Protein AF-A0A8S1YPB9-F1 (afdb_monomer)

Secondary structure (DSSP, 8-state):
-B-SSSTTSBP-EEE--SS--SS-SEE-HHHHHHTT--GGGEEEHHHHHHHHHHHHHHTTTT-THHHHHHHHHHHHHHHHHHHHHHHHHHHHHHHHHHHHHHHHHHHHHHHHHHH----GGGS-HHHHHHHHHHHTSHHHHHHHHHHHHHHHHHHHHHHHHHHHHHHHHHHHHT-

Organism: Paramecium octaurelia (NCBI:txid43137)

Structure (mmCIF, N/CA/C/O backbone):
data_AF-A0A8S1YPB9-F1
#
_entry.id   AF-A0A8S1YPB9-F1
#
loop_
_atom_site.group_PDB
_atom_site.id
_atom_site.type_symbol
_atom_site.label_atom_id
_atom_site.label_alt_id
_atom_site.label_comp_id
_atom_site.label_asym_id
_atom_site.label_entity_id
_atom_site.label_seq_id
_atom_site.pdbx_PDB_ins_code
_atom_site.Cartn_x
_atom_site.Cartn_y
_atom_site.Cartn_z
_atom_site.occupancy
_atom_site.B_iso_or_equiv
_atom_site.auth_seq_id
_atom_site.auth_comp_id
_atom_site.auth_asym_id
_atom_site.auth_atom_id
_atom_site.pdbx_PDB_model_num
ATOM 1 N N . MET A 1 1 ? -28.683 7.691 51.146 1.00 84.50 1 MET A N 1
ATOM 2 C CA . MET A 1 1 ? -29.308 8.763 50.337 1.00 84.50 1 MET A CA 1
ATOM 3 C C . MET A 1 1 ? -30.807 8.573 50.413 1.00 84.50 1 MET A C 1
ATOM 5 O O . MET A 1 1 ? -31.247 7.434 50.279 1.00 84.50 1 MET A O 1
ATOM 9 N N . ASN A 1 2 ? -31.555 9.652 50.619 1.00 91.25 2 ASN A N 1
ATOM 10 C CA . ASN A 1 2 ? -33.015 9.596 50.677 1.00 91.25 2 ASN A CA 1
ATOM 11 C C . ASN A 1 2 ? -33.617 9.732 49.277 1.00 91.25 2 ASN A C 1
ATOM 13 O O . ASN A 1 2 ? -32.956 10.221 48.356 1.00 91.25 2 ASN A O 1
ATOM 17 N N . CYS A 1 3 ? -34.849 9.258 49.114 1.00 90.62 3 CYS A N 1
ATOM 18 C CA . CYS A 1 3 ? -35.597 9.398 47.876 1.00 90.62 3 CYS A CA 1
ATOM 19 C C . CYS A 1 3 ? -35.913 10.877 47.593 1.00 90.62 3 CYS A C 1
ATOM 21 O O . CYS A 1 3 ? -36.143 11.675 48.502 1.00 90.62 3 CYS A O 1
ATOM 23 N N . SER A 1 4 ? -35.917 11.249 46.312 1.00 86.94 4 SER A N 1
ATOM 24 C CA . SER A 1 4 ? -36.265 12.599 45.861 1.00 86.94 4 SER A CA 1
ATOM 25 C C . SER A 1 4 ? -37.768 12.885 45.880 1.00 86.94 4 SER A C 1
ATOM 27 O O . SER A 1 4 ? -38.137 14.044 45.769 1.00 86.94 4 SER A O 1
ATOM 29 N N . ILE A 1 5 ? -38.612 11.854 45.979 1.00 88.06 5 ILE A N 1
ATOM 30 C CA . ILE A 1 5 ? -40.078 11.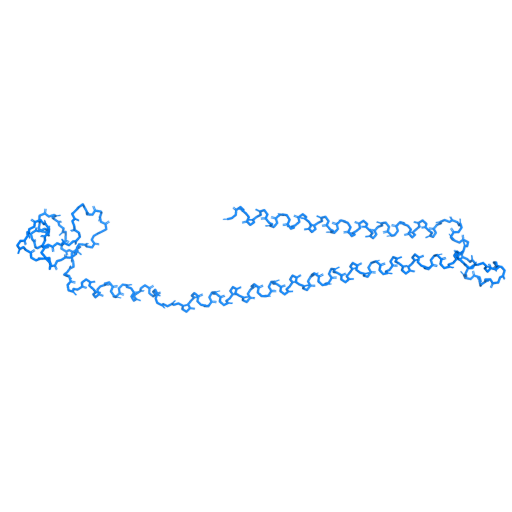971 46.037 1.00 88.06 5 ILE A CA 1
ATOM 31 C C . ILE A 1 5 ? -40.539 11.750 47.484 1.00 88.06 5 ILE A C 1
ATOM 33 O O . ILE A 1 5 ? -41.218 12.593 48.059 1.00 88.06 5 ILE A O 1
ATOM 37 N N . HIS A 1 6 ? -40.069 10.674 48.121 1.00 91.00 6 HIS A N 1
ATOM 38 C CA . HIS A 1 6 ? -40.379 10.348 49.517 1.00 91.00 6 HIS A CA 1
ATOM 39 C C . HIS A 1 6 ? -39.184 10.675 50.425 1.00 91.00 6 HIS A C 1
ATOM 41 O O . HIS A 1 6 ? -38.387 9.807 50.775 1.00 91.00 6 HIS A O 1
ATOM 47 N N . HIS A 1 7 ? -39.018 11.950 50.787 1.00 88.69 7 HIS A N 1
ATOM 48 C CA . HIS A 1 7 ? -37.797 12.482 51.425 1.00 88.69 7 HIS A CA 1
ATOM 49 C C . HIS A 1 7 ? -37.380 11.837 52.757 1.00 88.69 7 HIS A C 1
ATOM 51 O O . HIS A 1 7 ? -36.212 11.935 53.147 1.00 88.69 7 HIS A O 1
ATOM 57 N N . LEU A 1 8 ? -38.308 11.178 53.451 1.00 93.62 8 LEU A N 1
ATOM 58 C CA . LEU A 1 8 ? -38.040 10.453 54.697 1.00 93.62 8 LEU A CA 1
ATOM 59 C C . LEU A 1 8 ? -37.551 9.019 54.457 1.00 93.62 8 LEU A C 1
ATOM 61 O O . LEU A 1 8 ? -36.981 8.406 55.357 1.00 93.62 8 LEU A O 1
ATOM 65 N N . ASN A 1 9 ? -37.717 8.501 53.239 1.00 92.56 9 ASN A N 1
ATOM 66 C CA . ASN A 1 9 ? -37.429 7.116 52.919 1.00 92.56 9 ASN A CA 1
ATOM 67 C C . ASN A 1 9 ? -36.046 6.967 52.270 1.00 92.56 9 ASN A C 1
ATOM 69 O O . ASN A 1 9 ? -35.744 7.629 51.267 1.00 92.56 9 ASN A O 1
ATOM 73 N N . PRO A 1 10 ? -35.182 6.079 52.793 1.00 93.19 10 PRO A N 1
ATOM 74 C CA . PRO A 1 10 ? -33.904 5.790 52.166 1.00 93.19 10 PRO A CA 1
ATOM 75 C C . PRO A 1 10 ? -34.101 5.026 50.851 1.00 93.19 10 PRO A C 1
ATOM 77 O O . PRO A 1 10 ? -34.978 4.173 50.716 1.00 93.19 10 PRO A O 1
ATOM 80 N N . ILE A 1 11 ? -33.237 5.306 49.876 1.00 93.12 11 ILE A N 1
ATOM 81 C CA . ILE A 1 11 ? -33.139 4.506 48.652 1.00 93.12 11 ILE A CA 1
ATOM 82 C C . ILE A 1 11 ? -32.557 3.140 49.012 1.00 93.12 11 ILE A C 1
ATOM 84 O O . ILE A 1 11 ? -31.457 3.054 49.562 1.00 93.12 11 ILE A O 1
ATOM 88 N N . SER A 1 12 ? -33.268 2.084 48.639 1.00 94.06 12 SER A N 1
ATOM 89 C CA . SER A 1 12 ? -32.903 0.694 48.919 1.00 94.06 12 SER A CA 1
ATOM 90 C C . SER A 1 12 ? -32.741 -0.145 47.651 1.00 94.06 12 SER A C 1
ATOM 92 O O . SER A 1 12 ? -32.015 -1.142 47.680 1.00 94.06 12 SER A O 1
ATOM 94 N N . PHE A 1 13 ? -33.329 0.274 46.524 1.00 93.00 13 PHE A N 1
ATOM 95 C CA . PHE A 1 13 ? -33.348 -0.494 45.278 1.00 93.00 13 PHE A CA 1
ATOM 96 C C . PHE A 1 13 ? -32.922 0.329 44.055 1.00 93.00 13 PHE A C 1
ATOM 98 O O . PHE A 1 13 ? -33.021 1.557 44.021 1.00 93.00 13 PHE A O 1
ATOM 105 N N . ILE A 1 14 ? -32.462 -0.377 43.024 1.00 92.81 14 ILE A N 1
ATOM 106 C CA . ILE A 1 14 ? -32.159 0.144 41.691 1.00 92.81 14 ILE A CA 1
ATOM 107 C C . ILE A 1 14 ? -33.041 -0.586 40.675 1.00 92.81 14 ILE A C 1
ATOM 109 O O . ILE A 1 14 ? -33.047 -1.815 40.643 1.00 92.81 14 ILE A O 1
ATOM 113 N N . CYS A 1 15 ? -33.756 0.156 39.828 1.00 91.00 15 CYS A N 1
ATOM 114 C CA . CYS A 1 15 ? -34.508 -0.412 38.706 1.00 91.00 15 CYS A CA 1
ATOM 115 C C . CYS A 1 15 ? -33.591 -0.672 37.502 1.00 91.00 15 CYS A C 1
ATOM 117 O O . CYS A 1 15 ? -33.005 0.262 36.947 1.00 91.00 15 CYS A O 1
ATOM 119 N N . VAL A 1 16 ? -33.508 -1.929 37.062 1.00 89.94 16 VAL A N 1
ATOM 120 C CA . VAL A 1 16 ? -32.654 -2.385 35.948 1.00 89.94 16 VAL A CA 1
ATOM 121 C C . VAL A 1 16 ? -33.435 -2.755 34.684 1.00 89.94 16 VAL A C 1
ATOM 123 O O . VAL A 1 16 ? -32.845 -3.227 33.718 1.00 89.94 16 VAL A O 1
ATOM 126 N N . ALA A 1 17 ? -34.748 -2.521 34.655 1.00 86.12 17 ALA A N 1
ATOM 127 C CA . ALA A 1 17 ? -35.568 -2.785 33.477 1.00 86.12 17 ALA A CA 1
ATOM 128 C C . ALA A 1 17 ? -35.102 -1.993 32.235 1.00 86.12 17 ALA A C 1
ATOM 130 O O . ALA A 1 17 ? -34.668 -0.839 32.358 1.00 86.12 17 ALA A O 1
ATOM 131 N N . PRO A 1 18 ? -35.259 -2.548 31.020 1.00 79.56 18 PRO A N 1
ATOM 132 C CA . PRO A 1 18 ? -34.838 -1.901 29.775 1.00 79.56 18 PRO A CA 1
ATOM 133 C C . PRO A 1 18 ? -35.718 -0.707 29.363 1.00 79.56 18 PRO A C 1
ATOM 135 O O . PRO A 1 18 ? -35.390 -0.001 28.412 1.00 79.56 18 PRO A O 1
ATOM 138 N N . HIS A 1 19 ? -36.819 -0.438 30.068 1.00 76.44 19 HIS A N 1
ATOM 139 C CA . HIS A 1 19 ? -37.674 0.709 29.777 1.00 76.44 19 HIS A CA 1
ATOM 140 C C . HIS A 1 19 ? -36.973 2.043 30.086 1.00 76.44 19 HIS A C 1
ATOM 142 O O . HIS A 1 19 ? -36.175 2.154 31.024 1.00 76.44 19 HIS A O 1
ATOM 148 N N . LYS A 1 20 ? -37.310 3.104 29.339 1.00 62.41 20 LYS A N 1
ATOM 149 C CA . LYS A 1 20 ? -36.962 4.486 29.705 1.00 62.41 20 LYS A CA 1
ATOM 150 C C . LYS A 1 20 ? -37.845 4.904 30.877 1.00 62.41 20 LYS A C 1
ATOM 152 O O . LYS A 1 20 ? -38.911 5.472 30.686 1.00 62.41 20 LYS A O 1
ATOM 157 N N . CYS A 1 21 ? -37.423 4.552 32.087 1.00 65.00 21 CYS A N 1
ATOM 158 C CA . CYS A 1 21 ? -38.111 4.980 33.296 1.00 65.00 21 CYS A CA 1
ATOM 159 C C . CYS A 1 21 ? -38.121 6.518 33.313 1.00 65.00 21 CYS A C 1
ATOM 161 O O . CYS A 1 21 ? -37.051 7.123 33.355 1.00 65.00 21 CYS A O 1
ATOM 163 N N . GLN A 1 22 ? -39.299 7.145 33.226 1.00 60.88 22 GLN A N 1
ATOM 164 C CA . GLN A 1 22 ? -39.439 8.584 33.495 1.00 60.88 22 GLN A CA 1
ATOM 165 C C . GLN A 1 22 ? -39.143 8.882 34.975 1.00 60.88 22 GLN A C 1
ATOM 167 O O . GLN A 1 22 ? -38.699 9.971 35.325 1.00 60.88 22 GLN A O 1
ATOM 172 N N . CYS A 1 23 ? -39.331 7.878 35.833 1.00 59.62 23 CYS A N 1
ATOM 173 C CA . CYS A 1 23 ? -38.990 7.895 37.247 1.00 59.62 23 CYS A CA 1
ATOM 174 C C . CYS A 1 23 ? -37.485 7.655 37.453 1.00 59.62 23 CYS A C 1
ATOM 176 O O . CYS A 1 23 ? -36.834 6.932 36.690 1.00 59.62 23 CYS A O 1
ATOM 178 N N . ALA A 1 24 ? -36.929 8.225 38.521 1.00 73.06 24 ALA A N 1
ATOM 179 C CA . ALA A 1 24 ? -35.536 8.020 38.893 1.00 73.06 24 ALA A CA 1
ATOM 180 C C . ALA A 1 24 ? -35.231 6.521 39.091 1.00 73.06 24 ALA A C 1
ATOM 182 O O . ALA A 1 24 ? -35.938 5.812 39.797 1.00 73.06 24 ALA A O 1
ATOM 183 N N . ARG A 1 25 ? -34.120 6.034 38.521 1.00 88.12 25 ARG A N 1
ATOM 184 C CA . ARG A 1 25 ? -33.653 4.633 38.652 1.00 88.12 25 ARG A CA 1
ATOM 185 C C . ARG A 1 25 ? -33.412 4.188 40.102 1.00 88.12 25 ARG A C 1
ATOM 187 O O . ARG A 1 25 ? -33.288 2.994 40.358 1.00 88.12 25 ARG A O 1
ATOM 194 N N . LYS A 1 26 ? -33.288 5.148 41.020 1.00 91.88 26 LYS A N 1
ATOM 195 C CA . LYS A 1 26 ? -33.072 4.966 42.455 1.00 91.88 26 LYS A CA 1
ATOM 196 C C . LYS A 1 26 ? -34.428 4.942 43.156 1.00 91.88 26 LYS A C 1
ATOM 198 O O . LYS A 1 26 ? -35.099 5.969 43.196 1.00 91.88 26 LYS A O 1
ATOM 203 N N . LEU A 1 27 ? -34.802 3.802 43.721 1.00 90.50 27 LEU A N 1
ATOM 204 C CA . LEU A 1 27 ? -36.120 3.586 44.312 1.00 90.50 27 LEU A CA 1
ATOM 205 C C . LEU A 1 27 ? -36.011 3.402 45.832 1.00 90.50 27 LEU A C 1
ATOM 207 O O . LEU A 1 27 ? -35.140 2.675 46.323 1.00 90.50 27 LEU A O 1
ATOM 211 N N . CYS A 1 28 ? -36.908 4.049 46.578 1.00 92.81 28 CYS A N 1
ATOM 212 C CA . CYS A 1 28 ? -37.274 3.591 47.918 1.00 92.81 28 CYS A CA 1
ATOM 213 C C . CYS A 1 28 ? -38.398 2.543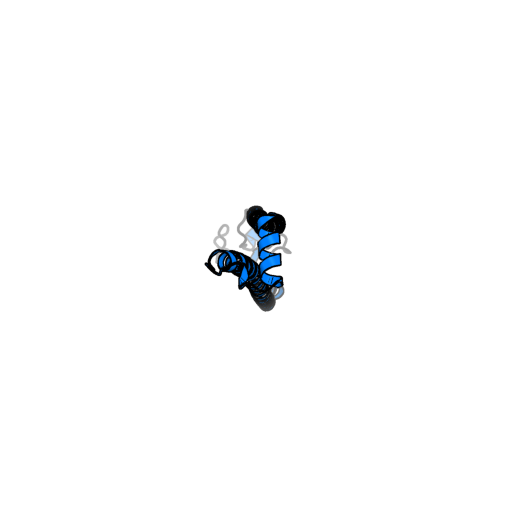 47.821 1.00 92.81 28 CYS A C 1
ATOM 215 O O . CYS A 1 28 ? -38.881 2.253 46.724 1.00 92.81 28 CYS A O 1
ATOM 217 N N . ALA A 1 29 ? -38.812 1.972 48.953 1.00 90.62 29 ALA A N 1
ATOM 218 C CA . ALA A 1 29 ? -39.870 0.959 48.985 1.00 90.62 29 ALA A CA 1
ATOM 219 C C . ALA A 1 29 ? -41.216 1.476 48.434 1.00 90.62 29 ALA A C 1
ATOM 221 O O . ALA A 1 29 ? -41.881 0.754 47.696 1.00 90.62 29 ALA A O 1
ATOM 222 N N . GLU A 1 30 ? -41.580 2.729 48.728 1.00 91.06 30 GLU A N 1
ATOM 223 C CA . GLU A 1 30 ? -42.817 3.348 48.226 1.00 91.06 30 GLU A CA 1
ATOM 224 C C . GLU A 1 30 ? -42.760 3.558 46.709 1.00 91.06 30 GLU A C 1
ATOM 226 O O . GLU A 1 30 ? -43.643 3.083 46.003 1.00 91.06 30 GLU A O 1
ATOM 231 N N . CYS A 1 31 ? -41.668 4.123 46.174 1.00 88.81 31 CYS A N 1
ATOM 232 C CA . CYS A 1 31 ? -41.482 4.241 44.721 1.00 88.81 31 CYS A CA 1
ATOM 233 C C . CYS A 1 31 ? -41.551 2.893 43.989 1.00 88.81 31 CYS A C 1
ATOM 235 O O . CYS A 1 31 ? -42.017 2.837 42.856 1.00 88.81 31 CYS A O 1
ATOM 237 N N . GLN A 1 32 ? -41.038 1.812 44.585 1.00 87.31 32 GLN A N 1
ATOM 238 C CA . GLN A 1 32 ? -41.111 0.485 43.967 1.00 87.31 32 GLN A CA 1
ATOM 239 C C . GLN A 1 32 ? -42.565 0.017 43.814 1.00 87.31 32 GLN A C 1
ATOM 241 O O . GLN A 1 32 ? -42.897 -0.588 42.797 1.00 87.31 32 GLN A O 1
ATOM 246 N N . PHE A 1 33 ? -43.406 0.299 44.810 1.00 87.12 33 PHE A N 1
ATOM 247 C CA . PHE A 1 33 ? -44.823 -0.050 44.800 1.00 87.12 33 PHE A CA 1
ATOM 248 C C . PHE A 1 33 ? -45.630 0.859 43.863 1.00 87.12 33 PHE A C 1
ATOM 250 O O . PHE A 1 33 ? -46.326 0.358 42.987 1.00 87.12 33 PHE A O 1
ATOM 257 N N . GLU A 1 34 ? -45.492 2.181 43.999 1.00 85.94 34 GLU A N 1
ATOM 258 C CA . GLU A 1 34 ? -46.257 3.181 43.236 1.00 85.94 34 GLU A CA 1
ATOM 259 C C . GLU A 1 34 ? -45.990 3.135 41.729 1.00 85.94 34 GLU A C 1
ATOM 261 O O . GLU A 1 34 ? -46.884 3.393 40.929 1.00 85.94 34 GLU A O 1
ATOM 266 N N . HIS A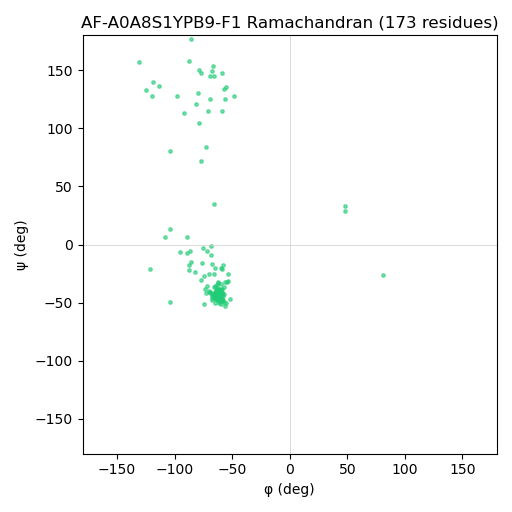 1 35 ? -44.756 2.825 41.328 1.00 78.06 35 HIS A N 1
ATOM 267 C CA . HIS A 1 35 ? -44.388 2.739 39.916 1.00 78.06 35 HIS A CA 1
ATOM 268 C C . HIS A 1 35 ? -44.608 1.344 39.319 1.00 78.06 35 HIS A C 1
ATOM 270 O O . HIS A 1 35 ? -44.179 1.113 38.190 1.00 78.06 35 HIS A O 1
ATOM 276 N N . GLU A 1 36 ? -45.216 0.422 40.079 1.00 79.94 36 GLU A N 1
ATOM 277 C CA . GLU A 1 36 ? -45.499 -0.960 39.669 1.00 79.94 36 GLU A CA 1
ATOM 278 C C . GLU A 1 36 ? -44.278 -1.657 39.040 1.00 79.94 36 GLU A C 1
ATOM 280 O O . GLU A 1 36 ? -44.390 -2.484 38.132 1.00 79.94 36 GLU A O 1
ATOM 285 N N . VAL A 1 37 ? -43.072 -1.312 39.510 1.00 78.50 37 VAL A N 1
ATOM 286 C CA . VAL A 1 37 ? -41.844 -1.888 38.965 1.00 78.50 37 VAL A CA 1
ATOM 287 C C . VAL A 1 37 ? -41.787 -3.333 39.421 1.00 78.50 37 VAL A C 1
ATOM 289 O O . VAL A 1 37 ? -41.644 -3.613 40.614 1.00 78.50 37 VAL A O 1
ATOM 292 N N . ASP A 1 38 ? -41.869 -4.251 38.460 1.00 82.12 38 ASP A N 1
ATOM 293 C CA . ASP A 1 38 ? -41.745 -5.680 38.715 1.00 82.12 38 ASP A CA 1
ATOM 294 C C . ASP A 1 38 ? -40.507 -5.948 39.586 1.00 82.12 38 ASP A C 1
ATOM 296 O O . ASP A 1 38 ? -39.392 -5.509 39.283 1.00 82.12 38 ASP A O 1
ATOM 300 N N . LYS A 1 39 ? -40.713 -6.686 40.683 1.00 83.38 39 LYS A N 1
ATOM 301 C CA . LYS A 1 39 ? -39.663 -7.059 41.635 1.00 83.38 39 LYS A CA 1
ATOM 302 C C . LYS A 1 39 ? -38.484 -7.736 40.934 1.00 83.38 39 LYS A C 1
ATOM 304 O O . LYS A 1 39 ? -37.346 -7.512 41.343 1.00 83.38 39 LYS A O 1
ATOM 309 N N . ASN A 1 40 ? -38.733 -8.462 39.842 1.00 86.50 40 ASN A N 1
ATOM 310 C CA . ASN A 1 40 ? -37.696 -9.106 39.027 1.00 86.50 40 ASN A CA 1
ATOM 311 C C . ASN A 1 40 ? -36.757 -8.108 38.332 1.00 86.50 40 ASN A C 1
ATOM 313 O O . ASN A 1 40 ? -35.635 -8.453 37.966 1.00 86.50 40 ASN A O 1
ATOM 317 N N . HIS A 1 41 ? -37.192 -6.860 38.177 1.00 88.88 41 HIS A N 1
ATOM 318 C CA . HIS A 1 41 ? -36.439 -5.775 37.560 1.00 88.88 41 HIS A CA 1
ATOM 319 C C . HIS A 1 41 ? -35.877 -4.778 38.580 1.00 88.88 41 HIS A C 1
ATOM 321 O O . HIS A 1 41 ? -35.405 -3.700 38.208 1.00 88.88 41 HIS A O 1
ATOM 327 N N . THR A 1 42 ? -35.892 -5.129 39.866 1.00 91.44 42 THR A N 1
ATOM 328 C CA . THR A 1 42 ? -35.298 -4.323 40.933 1.00 91.44 42 THR A CA 1
ATOM 329 C C . THR A 1 42 ? -34.189 -5.083 41.633 1.00 91.44 42 THR A C 1
ATOM 331 O O . THR A 1 42 ? -34.296 -6.276 41.902 1.00 91.44 42 THR A O 1
ATOM 334 N N . VAL A 1 43 ? -33.107 -4.381 41.949 1.00 93.56 43 VAL A N 1
ATOM 335 C CA . VAL A 1 43 ? -31.950 -4.957 42.632 1.00 93.56 43 VAL A CA 1
ATOM 336 C C . VAL A 1 43 ? -31.673 -4.149 43.895 1.00 93.56 43 VAL A C 1
ATOM 338 O O . VAL A 1 43 ? -31.607 -2.921 43.809 1.00 93.56 43 VAL A O 1
ATOM 341 N N . PRO A 1 44 ? -31.459 -4.785 45.061 1.00 94.50 44 PRO A N 1
ATOM 342 C CA . PRO A 1 44 ? -30.993 -4.080 46.249 1.00 94.50 44 PRO A CA 1
ATOM 343 C C . PRO A 1 44 ? -29.695 -3.324 45.962 1.00 94.50 44 PRO A C 1
ATOM 345 O O . PRO A 1 44 ? -28.769 -3.879 45.365 1.00 94.50 44 PRO A O 1
ATOM 348 N N . ILE A 1 45 ? -29.589 -2.077 46.420 1.00 92.56 45 ILE A N 1
ATOM 349 C CA . ILE A 1 45 ? -28.437 -1.213 46.115 1.00 92.56 45 ILE A CA 1
ATOM 350 C C . ILE A 1 45 ? -27.098 -1.850 46.526 1.00 92.56 45 ILE A C 1
ATOM 352 O O . ILE A 1 45 ? -26.095 -1.709 45.827 1.00 92.56 45 ILE A O 1
ATOM 356 N N . ASN A 1 46 ? -27.114 -2.637 47.604 1.00 91.62 46 ASN A N 1
ATOM 357 C CA . ASN A 1 46 ? -25.959 -3.363 48.133 1.00 91.62 46 ASN A CA 1
ATOM 358 C C . ASN A 1 46 ? -25.463 -4.438 47.148 1.00 91.62 46 ASN A C 1
ATOM 360 O O . ASN A 1 46 ? -24.262 -4.630 47.009 1.00 91.62 46 ASN A O 1
ATOM 364 N N . LYS A 1 47 ? -26.382 -5.089 46.420 1.00 94.75 47 LYS A N 1
ATOM 365 C CA . LYS A 1 47 ? -26.074 -6.122 45.417 1.00 94.75 47 LYS A CA 1
ATOM 366 C C . LYS A 1 47 ? -25.810 -5.554 44.029 1.00 94.75 47 LYS A C 1
ATOM 368 O O . LYS A 1 47 ? -25.156 -6.197 43.215 1.00 94.75 47 LYS A O 1
ATOM 373 N N . PHE A 1 48 ? -26.291 -4.347 43.737 1.00 94.12 48 PHE A N 1
ATOM 374 C CA . PHE A 1 48 ? -26.129 -3.743 42.416 1.00 94.12 48 PHE A CA 1
ATOM 375 C C . PHE A 1 48 ? -24.652 -3.592 42.022 1.00 94.12 48 PHE A C 1
ATOM 377 O O . PHE A 1 48 ? -24.287 -3.917 40.894 1.00 94.12 48 PHE A O 1
ATOM 384 N N . LYS A 1 49 ? -23.785 -3.184 42.961 1.00 91.25 49 LYS A N 1
ATOM 385 C CA . LYS A 1 49 ? -22.335 -3.090 42.716 1.00 91.25 49 LYS A CA 1
ATOM 386 C C . LYS A 1 49 ? -21.718 -4.438 42.333 1.00 91.25 49 LYS A C 1
ATOM 388 O O . LYS A 1 49 ? -20.915 -4.486 41.407 1.00 91.25 49 LYS A O 1
ATOM 393 N N . GLU A 1 50 ? -22.118 -5.517 43.003 1.00 95.00 50 GLU A N 1
ATOM 394 C CA . GLU A 1 50 ? -21.647 -6.876 42.708 1.00 95.00 50 GLU A CA 1
ATOM 395 C C . GLU A 1 50 ? -22.095 -7.332 41.315 1.00 95.00 50 GLU A C 1
ATOM 397 O O . GLU A 1 50 ? -21.293 -7.875 40.562 1.00 95.00 50 GLU A O 1
ATOM 402 N N . ILE A 1 51 ? -23.351 -7.060 40.935 1.00 93.69 51 ILE A N 1
ATOM 403 C CA . ILE A 1 51 ? -23.873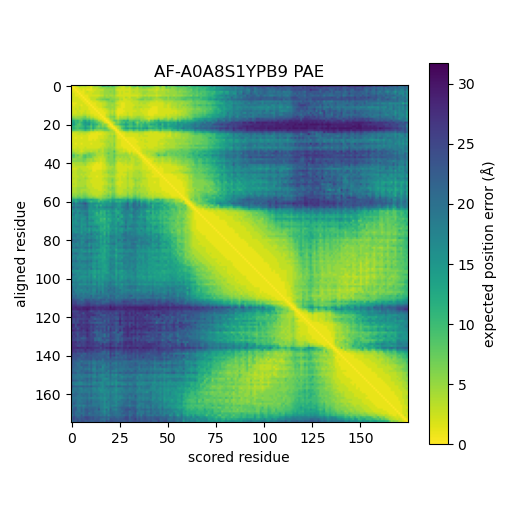 -7.396 39.601 1.00 93.69 51 ILE A CA 1
ATOM 404 C C . ILE A 1 51 ? -23.128 -6.624 38.509 1.00 93.69 51 ILE A C 1
ATOM 406 O O . ILE A 1 51 ? -22.757 -7.219 37.499 1.00 93.69 51 ILE A O 1
ATOM 410 N N . VAL A 1 52 ? -22.876 -5.325 38.707 1.00 90.56 52 VAL A N 1
ATOM 411 C CA . VAL A 1 52 ? -22.099 -4.509 37.760 1.00 90.56 52 VAL A CA 1
ATOM 412 C C . VAL A 1 52 ? -20.676 -5.050 37.626 1.00 90.56 52 VAL A C 1
ATOM 414 O O . VAL A 1 52 ? -20.224 -5.271 36.507 1.00 90.56 52 VAL A O 1
ATOM 417 N N . ALA A 1 53 ? -19.989 -5.327 38.738 1.00 89.31 53 ALA A N 1
ATOM 418 C CA . ALA A 1 53 ? -18.640 -5.892 38.714 1.00 89.31 53 ALA A CA 1
ATOM 419 C C . ALA A 1 53 ? -18.605 -7.259 38.014 1.00 89.31 53 ALA A C 1
ATOM 421 O O . ALA A 1 53 ? -17.747 -7.500 37.167 1.00 89.31 53 ALA A O 1
ATOM 422 N N . LYS A 1 54 ? -19.582 -8.129 38.301 1.00 91.31 54 LYS A N 1
ATOM 423 C CA . LYS A 1 54 ? -19.724 -9.427 37.637 1.00 91.31 54 LYS A CA 1
ATOM 424 C C . LYS A 1 54 ? -19.941 -9.262 36.134 1.00 91.31 54 LYS A C 1
ATOM 426 O O . LYS A 1 54 ? -19.253 -9.916 35.365 1.00 91.31 54 LYS A O 1
ATOM 431 N N . LYS A 1 55 ? -20.839 -8.368 35.709 1.00 89.06 55 LYS A N 1
ATOM 432 C CA . LYS A 1 55 ? -21.110 -8.103 34.287 1.00 89.06 55 LYS A CA 1
ATOM 433 C C . LYS A 1 55 ? -19.899 -7.526 33.557 1.00 89.06 55 LYS A C 1
ATOM 435 O O . LYS A 1 55 ? -19.630 -7.935 32.433 1.00 89.06 55 LYS A O 1
ATOM 440 N N . LEU A 1 56 ? -19.154 -6.625 34.196 1.00 85.06 56 LEU A N 1
ATOM 441 C CA . LEU A 1 56 ? -17.911 -6.081 33.647 1.00 85.06 56 LEU A CA 1
ATOM 442 C C . LEU A 1 56 ? -16.838 -7.169 33.496 1.00 85.06 56 LEU A C 1
ATOM 444 O O . LEU A 1 56 ? -16.200 -7.249 32.447 1.00 85.06 56 LEU A O 1
ATOM 448 N N . ASN A 1 57 ? -16.699 -8.056 34.483 1.00 85.12 57 ASN A N 1
ATOM 449 C CA . ASN A 1 57 ? -15.793 -9.202 34.395 1.00 85.12 57 ASN A CA 1
ATOM 450 C C . ASN A 1 57 ? -16.236 -10.208 33.317 1.00 85.12 57 ASN A C 1
ATOM 452 O O . ASN A 1 57 ? -15.411 -10.633 32.522 1.00 85.12 57 ASN A O 1
ATOM 456 N N . GLU A 1 58 ? -17.533 -10.537 33.236 1.00 86.06 58 GLU A N 1
ATOM 457 C CA . GLU A 1 58 ? -18.110 -11.411 32.196 1.00 86.06 58 GLU A CA 1
ATOM 458 C C . GLU A 1 58 ? -17.891 -10.851 30.784 1.00 86.06 58 GLU A C 1
ATOM 460 O O . GLU A 1 58 ? -17.705 -11.608 29.837 1.00 86.06 58 GLU A O 1
ATOM 465 N N . SER A 1 59 ? -17.910 -9.524 30.633 1.00 78.38 59 SER A N 1
ATOM 466 C CA . SER A 1 59 ? -17.698 -8.868 29.340 1.00 78.38 59 SER A CA 1
ATOM 467 C C . SER A 1 59 ? -16.241 -8.858 28.868 1.00 78.38 59 SER A C 1
ATOM 469 O O . SER A 1 59 ? -15.983 -8.364 27.774 1.00 78.38 59 SER A O 1
ATOM 471 N N . ASN A 1 60 ? -15.293 -9.370 29.669 1.00 69.69 60 ASN A N 1
ATOM 472 C CA . ASN A 1 60 ? -13.860 -9.401 29.358 1.00 69.69 60 ASN A CA 1
ATOM 473 C C . ASN A 1 60 ? -13.305 -8.051 28.856 1.00 69.69 60 ASN A C 1
ATOM 475 O O . ASN A 1 60 ? -12.319 -8.017 28.127 1.00 69.69 60 ASN A O 1
ATOM 479 N N . LEU A 1 61 ? -13.891 -6.918 29.271 1.00 66.25 61 LEU A N 1
ATOM 480 C CA . LEU A 1 61 ? -13.468 -5.574 28.839 1.00 66.25 61 LEU A CA 1
ATOM 481 C C . LEU A 1 61 ? -12.003 -5.264 29.193 1.00 66.25 61 LEU A C 1
ATOM 483 O O . LEU A 1 61 ? -11.397 -4.366 28.614 1.00 66.25 61 LEU A O 1
ATOM 487 N N . ILE A 1 62 ? -11.445 -5.999 30.157 1.00 62.31 62 ILE A N 1
ATOM 488 C CA . ILE A 1 62 ? -10.067 -5.869 30.639 1.00 62.31 62 ILE A CA 1
ATOM 489 C C . ILE A 1 62 ? -9.100 -6.727 29.805 1.00 62.31 62 ILE A C 1
ATOM 491 O O . ILE A 1 62 ? -7.894 -6.466 29.816 1.00 62.31 62 ILE A O 1
ATOM 495 N N . ASP A 1 63 ? -9.598 -7.710 29.045 1.00 68.38 63 ASP A N 1
ATOM 496 C CA . ASP A 1 63 ? -8.768 -8.588 28.222 1.00 68.38 63 ASP A CA 1
ATOM 497 C C . ASP A 1 63 ? -8.315 -7.878 26.936 1.00 68.38 63 ASP A C 1
ATOM 499 O O . ASP A 1 63 ? -8.741 -8.136 25.811 1.00 68.38 63 ASP A O 1
ATOM 503 N N . SER A 1 64 ? -7.401 -6.931 27.128 1.00 77.62 64 SER A N 1
ATOM 504 C CA . SER A 1 64 ? -6.705 -6.194 26.074 1.00 77.62 64 SER A CA 1
ATOM 505 C C . SER A 1 64 ? -5.738 -7.066 25.267 1.00 77.62 64 SER A C 1
ATOM 507 O O . SER A 1 64 ? -5.096 -6.562 24.337 1.00 77.62 64 SER A O 1
ATOM 509 N N . SER A 1 65 ? -5.608 -8.359 25.596 1.00 83.69 65 SER A N 1
ATOM 510 C CA . SER A 1 65 ? -4.684 -9.263 24.915 1.00 83.69 65 SER A CA 1
ATOM 511 C C . SER A 1 65 ? -5.060 -9.436 23.444 1.00 83.69 65 SER A C 1
ATOM 513 O O . SER A 1 65 ? -4.181 -9.371 22.586 1.00 83.69 65 SER A O 1
ATOM 515 N N . GLU A 1 66 ? -6.353 -9.537 23.129 1.00 83.31 66 GLU A N 1
ATOM 516 C CA . GLU A 1 66 ? -6.835 -9.665 21.752 1.00 83.31 66 GLU A CA 1
ATOM 517 C C . GLU A 1 66 ? -6.579 -8.388 20.943 1.00 83.31 66 GLU A C 1
ATOM 519 O O . GLU A 1 66 ? -5.999 -8.435 19.859 1.00 83.31 66 GLU A O 1
ATOM 524 N N . LEU A 1 67 ? -6.884 -7.218 21.513 1.00 86.00 67 LEU A N 1
ATOM 525 C CA . LEU A 1 67 ? -6.575 -5.933 20.878 1.00 86.00 67 LEU A CA 1
ATOM 526 C C . LEU A 1 67 ? -5.064 -5.766 20.645 1.00 86.00 67 LEU A C 1
ATOM 528 O O . LEU A 1 67 ? -4.637 -5.229 19.622 1.00 86.00 67 LEU A O 1
ATOM 532 N N . THR A 1 68 ? -4.240 -6.228 21.585 1.00 89.88 68 THR A N 1
ATOM 533 C CA . THR A 1 68 ? -2.777 -6.182 21.472 1.00 89.88 68 THR A CA 1
ATOM 534 C C . THR A 1 68 ? -2.276 -7.104 20.363 1.00 89.88 68 THR A C 1
ATOM 536 O O . THR A 1 68 ? -1.453 -6.674 19.550 1.00 89.88 68 THR A O 1
ATOM 539 N N . LYS A 1 69 ? -2.809 -8.330 20.270 1.00 92.12 69 LYS A N 1
ATOM 540 C CA . LYS A 1 69 ? -2.517 -9.267 19.174 1.00 92.12 69 LYS A CA 1
ATOM 541 C C . LYS A 1 69 ? -2.890 -8.668 17.823 1.00 92.12 69 LYS A C 1
ATOM 543 O O . LYS A 1 69 ? -2.057 -8.647 16.920 1.00 92.12 69 LYS A O 1
ATOM 548 N N . GLN A 1 70 ? -4.088 -8.096 17.704 1.00 89.94 70 GLN A N 1
ATOM 549 C CA . GLN A 1 70 ? -4.533 -7.444 16.473 1.00 89.94 70 GLN A CA 1
ATOM 550 C C . GLN A 1 70 ? -3.630 -6.265 16.097 1.00 89.94 70 GLN A C 1
ATOM 552 O O . GLN A 1 70 ? -3.183 -6.170 14.956 1.00 89.94 70 GLN A O 1
ATOM 557 N N . ARG A 1 71 ? -3.273 -5.398 17.055 1.00 91.50 71 ARG A N 1
ATOM 558 C CA . ARG A 1 71 ? -2.327 -4.291 16.821 1.00 91.50 71 ARG A CA 1
ATOM 559 C C . ARG A 1 71 ? -0.968 -4.784 16.332 1.00 91.50 71 ARG A C 1
ATOM 561 O O . ARG A 1 71 ? -0.387 -4.171 15.439 1.00 91.50 71 ARG A O 1
ATOM 568 N N . MET A 1 72 ? -0.450 -5.861 16.916 1.00 95.38 72 MET A N 1
ATOM 569 C CA . MET A 1 72 ? 0.825 -6.446 16.505 1.00 95.38 72 MET A CA 1
ATOM 570 C C . MET A 1 72 ? 0.742 -7.014 15.086 1.00 95.38 72 MET A C 1
ATOM 572 O O . MET A 1 72 ? 1.611 -6.717 14.268 1.00 95.38 72 MET A O 1
ATOM 576 N N . HIS A 1 73 ? -0.335 -7.735 14.773 1.00 94.94 73 HIS A N 1
ATOM 577 C CA . HIS A 1 73 ? -0.597 -8.255 13.434 1.00 94.94 73 HIS A CA 1
ATOM 578 C C . HIS A 1 73 ? -0.673 -7.128 12.391 1.00 94.94 73 HIS A C 1
ATOM 580 O O . HIS A 1 73 ? 0.011 -7.179 11.371 1.00 94.94 73 HIS A O 1
ATOM 586 N N . PHE A 1 74 ? -1.418 -6.052 12.671 1.00 94.25 74 PHE A N 1
ATOM 587 C CA . PHE A 1 74 ? -1.481 -4.888 11.782 1.00 94.25 74 PHE A CA 1
ATOM 588 C C . PHE A 1 74 ? -0.111 -4.237 11.565 1.00 94.25 74 PHE A C 1
ATOM 590 O O . PHE A 1 74 ? 0.233 -3.909 10.432 1.00 94.25 74 PHE A O 1
ATOM 597 N N . LYS A 1 75 ? 0.699 -4.079 12.620 1.00 95.19 75 LYS A N 1
ATOM 598 C CA . LYS A 1 75 ? 2.063 -3.536 12.491 1.00 95.19 75 LYS A CA 1
ATOM 599 C C . LYS A 1 75 ? 2.943 -4.404 11.593 1.00 95.19 75 LYS A C 1
ATOM 601 O O . LYS A 1 75 ? 3.656 -3.868 10.749 1.00 95.19 75 LYS A O 1
ATOM 606 N N . GLN A 1 76 ? 2.884 -5.724 11.758 1.00 96.56 76 GLN A N 1
ATOM 607 C CA . GLN A 1 76 ? 3.632 -6.666 10.923 1.00 96.56 76 GLN A CA 1
ATOM 608 C C . GLN A 1 76 ? 3.187 -6.584 9.461 1.00 96.56 76 GLN A C 1
ATOM 610 O O . GLN A 1 76 ? 4.027 -6.453 8.573 1.00 96.56 76 GLN A O 1
ATOM 615 N N . MET A 1 77 ? 1.875 -6.576 9.217 1.00 94.81 77 MET A N 1
ATOM 616 C CA . MET A 1 77 ? 1.303 -6.448 7.878 1.00 94.81 77 MET A CA 1
ATOM 617 C C . MET A 1 77 ? 1.745 -5.147 7.191 1.00 94.81 77 MET A C 1
ATOM 619 O O . MET A 1 77 ? 2.196 -5.175 6.047 1.00 94.81 77 MET A O 1
ATOM 623 N N . LEU A 1 78 ? 1.681 -4.012 7.896 1.00 92.75 78 LEU A N 1
ATOM 624 C CA . LEU A 1 78 ? 2.127 -2.716 7.376 1.00 92.75 78 LEU A CA 1
ATOM 625 C C . LEU A 1 78 ? 3.628 -2.702 7.081 1.00 92.75 78 LEU A C 1
ATOM 627 O O . LEU A 1 78 ? 4.036 -2.225 6.026 1.00 92.75 78 LEU A O 1
ATOM 631 N N . SER A 1 79 ? 4.449 -3.258 7.974 1.00 94.62 79 SER A N 1
ATOM 632 C CA . SER A 1 79 ? 5.897 -3.332 7.771 1.00 94.62 79 SER A CA 1
ATOM 633 C C . SER A 1 79 ? 6.257 -4.210 6.571 1.00 94.62 79 SER A C 1
ATOM 635 O O . SER A 1 79 ? 7.117 -3.825 5.780 1.00 94.62 79 SER A O 1
ATOM 637 N N . SER A 1 80 ? 5.580 -5.350 6.402 1.00 92.50 80 SER A N 1
ATOM 638 C CA . SER A 1 80 ? 5.756 -6.227 5.239 1.00 92.50 80 SER A CA 1
ATOM 639 C C . SER A 1 80 ? 5.343 -5.533 3.942 1.00 92.50 80 SER A C 1
ATOM 641 O O . SER A 1 80 ? 6.062 -5.607 2.951 1.00 92.50 80 SER A O 1
ATOM 643 N N . THR A 1 81 ? 4.211 -4.827 3.957 1.00 89.88 81 THR A N 1
ATOM 644 C CA . THR A 1 81 ? 3.707 -4.087 2.790 1.00 89.88 81 THR A CA 1
ATOM 645 C C . THR A 1 81 ? 4.665 -2.963 2.399 1.00 89.88 81 THR A C 1
ATOM 647 O O . THR A 1 81 ? 5.010 -2.829 1.230 1.00 89.88 81 THR A O 1
ATOM 650 N N . LEU A 1 82 ? 5.154 -2.188 3.375 1.00 91.88 82 LEU A N 1
ATOM 651 C CA . LEU A 1 82 ? 6.127 -1.121 3.133 1.00 91.88 82 LEU A CA 1
ATOM 652 C C . LEU A 1 82 ? 7.418 -1.666 2.517 1.00 91.88 82 LEU A C 1
ATOM 654 O O . LEU A 1 82 ? 7.959 -1.058 1.598 1.00 91.88 82 LEU A O 1
ATOM 658 N N . LYS A 1 83 ? 7.898 -2.816 3.006 1.00 95.50 83 LYS A N 1
ATOM 659 C CA . LYS A 1 83 ? 9.076 -3.475 2.444 1.00 95.50 83 LYS A CA 1
ATOM 660 C C . LYS A 1 83 ? 8.846 -3.868 0.983 1.00 95.50 83 LYS A C 1
ATOM 662 O O . LYS A 1 83 ? 9.640 -3.484 0.141 1.00 95.50 83 LYS A O 1
ATOM 667 N N . MET A 1 84 ? 7.741 -4.551 0.682 1.00 91.25 84 MET A N 1
ATOM 668 C CA . MET A 1 84 ? 7.406 -4.950 -0.692 1.00 91.25 84 MET A CA 1
ATOM 669 C C . MET A 1 84 ? 7.320 -3.752 -1.643 1.00 91.25 84 MET A C 1
ATOM 671 O O . MET A 1 84 ? 7.833 -3.812 -2.754 1.00 91.25 84 MET A O 1
ATOM 675 N N . LEU A 1 85 ? 6.704 -2.649 -1.207 1.00 86.31 85 LEU A N 1
ATOM 676 C CA . LEU A 1 85 ? 6.629 -1.425 -2.009 1.00 86.31 85 LEU A CA 1
ATOM 677 C C . LEU A 1 85 ? 8.009 -0.827 -2.278 1.00 86.31 85 LEU A C 1
ATOM 679 O O . LEU A 1 85 ? 8.262 -0.351 -3.382 1.00 86.31 85 LEU A O 1
ATOM 683 N N . LYS A 1 86 ? 8.898 -0.860 -1.282 1.00 93.00 86 LYS A N 1
ATOM 684 C CA . LYS A 1 86 ? 10.277 -0.412 -1.450 1.00 93.00 86 LYS A CA 1
ATOM 685 C C . LYS A 1 86 ? 11.033 -1.295 -2.444 1.00 93.00 86 LYS A C 1
ATOM 687 O O . LYS A 1 86 ? 11.677 -0.757 -3.332 1.00 93.00 86 LYS A O 1
ATOM 692 N N . ASP A 1 87 ? 10.902 -2.614 -2.332 1.00 89.50 87 ASP A N 1
ATOM 693 C CA . ASP A 1 87 ? 11.568 -3.559 -3.233 1.00 89.50 87 ASP A CA 1
ATOM 694 C C . ASP A 1 87 ? 11.117 -3.327 -4.695 1.00 89.50 87 ASP A C 1
ATOM 696 O O . ASP A 1 87 ? 11.950 -3.177 -5.585 1.00 89.50 87 ASP A O 1
ATOM 700 N N . ILE A 1 88 ? 9.807 -3.156 -4.934 1.00 84.88 88 ILE A N 1
ATOM 701 C CA . ILE A 1 88 ? 9.255 -2.814 -6.262 1.00 84.88 88 ILE A CA 1
ATOM 702 C C . ILE A 1 88 ? 9.800 -1.472 -6.776 1.00 84.88 88 ILE A C 1
ATOM 704 O O . ILE A 1 88 ? 10.100 -1.326 -7.965 1.00 84.88 88 ILE A O 1
ATOM 708 N N . TRP A 1 89 ? 9.901 -0.471 -5.898 1.00 87.94 89 TRP A N 1
ATOM 709 C CA . TRP A 1 89 ? 10.423 0.847 -6.253 1.00 87.94 89 TRP A CA 1
ATOM 710 C C . TRP A 1 89 ? 11.900 0.792 -6.656 1.00 87.94 89 TRP A C 1
ATOM 712 O O . TRP A 1 89 ? 12.289 1.382 -7.669 1.00 87.94 89 TRP A O 1
ATOM 722 N N . ASP A 1 90 ? 12.708 0.061 -5.890 1.00 91.00 90 ASP A N 1
ATOM 723 C CA . ASP A 1 90 ? 14.136 -0.108 -6.142 1.00 91.00 90 ASP A CA 1
ATOM 724 C C . ASP A 1 90 ? 14.359 -0.863 -7.471 1.00 91.00 90 ASP A C 1
ATOM 726 O O . ASP A 1 90 ? 15.131 -0.403 -8.314 1.00 91.00 90 ASP A O 1
ATOM 730 N N . GLU A 1 91 ? 13.608 -1.943 -7.730 1.00 87.12 91 GLU A N 1
ATOM 731 C CA . GLU A 1 91 ? 13.642 -2.680 -9.007 1.00 87.12 91 GLU A CA 1
ATOM 732 C C . GLU A 1 91 ? 13.245 -1.805 -10.205 1.00 87.12 91 GLU A C 1
ATOM 734 O O . GLU A 1 91 ? 13.899 -1.821 -11.251 1.00 87.12 91 GLU A O 1
ATOM 739 N N . THR A 1 92 ? 12.188 -1.004 -10.053 1.00 83.88 92 THR A N 1
ATOM 740 C CA . THR A 1 92 ? 11.722 -0.097 -11.110 1.00 83.88 92 THR A CA 1
ATOM 741 C C . THR A 1 92 ? 12.771 0.971 -11.415 1.00 83.88 92 THR A C 1
ATOM 743 O O . THR A 1 92 ? 13.045 1.257 -12.582 1.00 83.88 92 THR A O 1
ATOM 746 N N . THR A 1 93 ? 13.391 1.536 -10.377 1.00 90.50 93 THR A N 1
ATOM 747 C CA . THR A 1 93 ? 14.447 2.548 -10.509 1.00 90.50 93 THR A CA 1
ATOM 748 C C . THR A 1 93 ? 15.652 1.990 -11.260 1.00 90.50 93 THR A C 1
ATOM 750 O O . THR A 1 93 ? 16.147 2.624 -12.195 1.00 90.50 93 THR A O 1
ATOM 753 N N . GLU A 1 94 ? 16.093 0.786 -10.899 1.00 92.50 94 GLU A N 1
ATOM 754 C CA . GLU A 1 94 ? 17.212 0.121 -11.562 1.00 92.50 94 GLU A CA 1
ATOM 755 C C . GLU A 1 94 ? 16.883 -0.214 -13.025 1.00 92.50 94 GLU A C 1
ATOM 757 O O . GLU A 1 94 ? 17.689 0.051 -13.916 1.00 92.50 94 GLU A O 1
ATOM 762 N N . SER A 1 95 ? 15.670 -0.696 -13.315 1.00 86.25 95 SER A N 1
ATOM 763 C CA . SER A 1 95 ? 15.247 -0.961 -14.695 1.00 86.25 95 SER A CA 1
ATOM 764 C C . SER A 1 95 ? 15.228 0.305 -15.558 1.00 86.25 95 SER A C 1
ATOM 766 O O . SER A 1 95 ? 15.645 0.256 -16.717 1.00 86.25 95 SER A O 1
ATOM 768 N N . ILE A 1 96 ? 14.765 1.437 -15.016 1.00 86.19 96 ILE A N 1
ATOM 769 C CA . ILE A 1 96 ? 14.781 2.728 -15.719 1.00 86.19 96 ILE A CA 1
ATOM 770 C C . ILE A 1 96 ? 16.220 3.139 -16.026 1.00 86.19 96 ILE A C 1
ATOM 772 O O . ILE A 1 96 ? 16.525 3.508 -17.161 1.00 86.19 96 ILE A O 1
ATOM 776 N N . LYS A 1 97 ? 17.106 3.045 -15.030 1.00 93.25 97 LYS A N 1
ATOM 777 C CA . LYS A 1 97 ? 18.522 3.374 -15.184 1.00 93.25 97 LYS A CA 1
ATOM 778 C C . LYS A 1 97 ? 19.174 2.535 -16.284 1.00 93.25 97 LYS A C 1
ATOM 780 O O . LYS A 1 97 ? 19.787 3.101 -17.179 1.00 93.25 97 LYS A O 1
ATOM 785 N N . GLN A 1 98 ? 18.959 1.221 -16.284 1.00 88.94 98 GLN A N 1
ATOM 786 C CA . GLN A 1 98 ? 19.500 0.322 -17.308 1.00 88.94 98 GLN A CA 1
ATOM 787 C C . GLN A 1 98 ? 19.037 0.690 -18.723 1.00 88.94 98 GLN A C 1
ATOM 789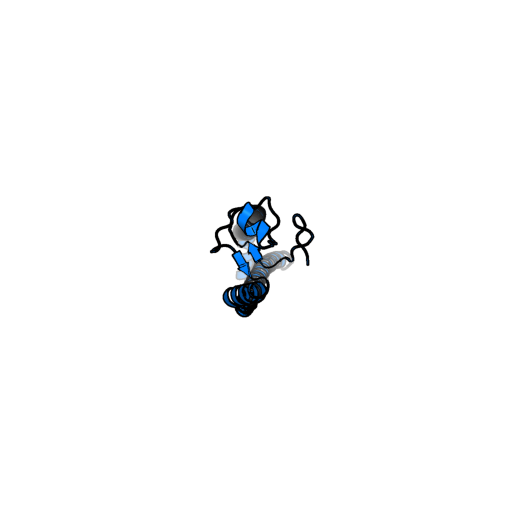 O O . GLN A 1 98 ? 19.827 0.625 -19.662 1.00 88.94 98 GLN A O 1
ATOM 794 N N . ILE A 1 99 ? 17.778 1.109 -18.896 1.00 86.75 99 ILE A N 1
ATOM 795 C CA . ILE A 1 99 ? 17.276 1.566 -20.201 1.00 86.75 99 ILE A CA 1
ATOM 796 C C . ILE A 1 99 ? 18.006 2.838 -20.648 1.00 86.75 99 ILE A C 1
ATOM 798 O O . ILE A 1 99 ? 18.405 2.928 -21.809 1.00 86.75 99 ILE A O 1
ATOM 802 N N . TYR A 1 100 ? 18.203 3.805 -19.749 1.00 90.94 100 TYR A N 1
ATOM 803 C CA . TYR A 1 100 ? 18.940 5.027 -20.072 1.00 90.94 100 TYR A CA 1
ATOM 804 C C . TYR A 1 100 ? 20.417 4.760 -20.369 1.00 90.94 100 TYR A C 1
ATOM 806 O O . TYR A 1 100 ? 20.913 5.268 -21.371 1.00 90.94 100 TYR A O 1
ATOM 814 N N . ASP A 1 101 ? 21.084 3.923 -19.573 1.00 91.00 101 ASP A N 1
ATOM 815 C CA . ASP A 1 101 ? 22.485 3.544 -19.782 1.00 91.00 101 ASP A CA 1
ATOM 816 C C . ASP A 1 101 ? 22.673 2.868 -21.153 1.00 91.00 101 ASP A C 1
ATOM 818 O O . ASP A 1 101 ? 23.616 3.180 -21.881 1.00 91.00 101 ASP A O 1
ATOM 822 N N . LEU A 1 102 ? 21.744 1.987 -21.550 1.00 87.75 102 LEU A N 1
ATOM 823 C CA . LEU A 1 102 ? 21.743 1.360 -22.877 1.00 87.75 102 LEU A CA 1
ATOM 824 C C . LEU A 1 102 ? 21.575 2.388 -24.003 1.00 87.75 102 LEU A C 1
ATOM 826 O O . LEU A 1 102 ? 22.303 2.327 -24.992 1.00 87.75 102 LEU A O 1
ATOM 830 N N . ILE A 1 103 ? 20.638 3.333 -23.860 1.00 85.69 103 ILE A N 1
ATOM 831 C CA . ILE A 1 103 ? 20.428 4.403 -24.847 1.00 85.69 103 ILE A CA 1
ATOM 832 C C . ILE A 1 103 ? 21.681 5.274 -24.969 1.00 85.69 103 ILE A C 1
ATOM 834 O O . ILE A 1 103 ? 22.119 5.558 -26.079 1.00 85.69 103 ILE A O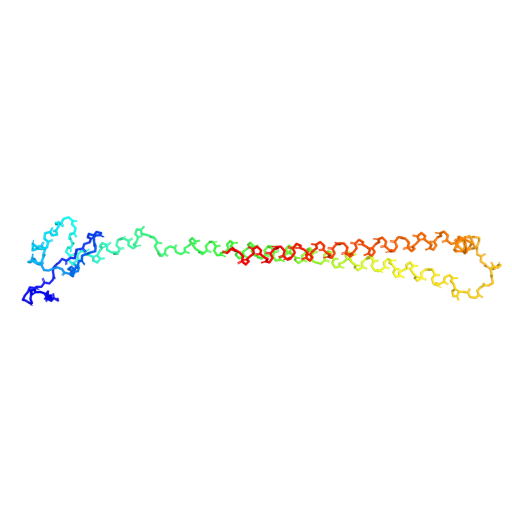 1
ATOM 838 N N . GLU A 1 104 ? 22.268 5.683 -23.845 1.00 92.12 104 GLU A N 1
ATOM 839 C CA . GLU A 1 104 ? 23.444 6.551 -23.828 1.00 92.12 104 GLU A CA 1
ATOM 840 C C . GLU A 1 104 ? 24.676 5.856 -24.419 1.00 92.12 104 GLU A C 1
ATOM 842 O O . GLU A 1 104 ? 25.417 6.462 -25.194 1.00 92.12 104 GLU A O 1
ATOM 847 N N . MET A 1 105 ? 24.901 4.588 -24.068 1.00 88.69 105 MET A N 1
ATOM 848 C CA . MET A 1 105 ? 26.003 3.791 -24.602 1.00 88.69 105 MET A CA 1
ATOM 849 C C . MET A 1 105 ? 25.907 3.655 -26.124 1.00 88.69 105 MET A C 1
ATOM 851 O O . MET A 1 105 ? 26.907 3.838 -26.821 1.00 88.69 105 MET A O 1
ATOM 855 N N . GLU A 1 106 ? 24.715 3.369 -26.641 1.00 82.31 106 GLU A N 1
ATOM 856 C CA . GLU A 1 106 ? 24.503 3.189 -28.073 1.00 82.31 106 GLU A CA 1
ATOM 857 C C . GLU A 1 106 ? 24.577 4.530 -28.828 1.00 82.31 106 GLU A C 1
ATOM 859 O O . GLU A 1 106 ? 25.255 4.626 -29.850 1.00 82.31 106 GLU A O 1
ATOM 864 N N . ASP A 1 107 ? 23.999 5.608 -28.282 1.00 86.81 107 ASP A N 1
ATOM 865 C CA . ASP A 1 107 ? 24.146 6.963 -28.832 1.00 86.81 107 ASP A CA 1
ATOM 866 C C . ASP A 1 107 ? 25.634 7.371 -28.903 1.00 86.81 107 ASP A C 1
ATOM 868 O O . ASP A 1 107 ? 26.100 7.882 -29.926 1.00 86.81 107 ASP A O 1
ATOM 872 N N . LYS A 1 108 ? 26.414 7.100 -27.845 1.00 88.19 108 LYS A N 1
ATOM 873 C CA . LYS A 1 108 ? 27.869 7.333 -27.823 1.00 88.19 108 LYS A CA 1
ATOM 874 C C . LYS A 1 108 ? 28.604 6.488 -28.858 1.00 88.19 108 LYS A C 1
ATOM 876 O O . LYS A 1 108 ? 29.533 6.993 -29.485 1.00 88.19 108 LYS A O 1
ATOM 881 N N . SER A 1 109 ? 28.201 5.231 -29.046 1.00 81.88 109 SER A N 1
ATOM 882 C CA . SER A 1 109 ? 28.757 4.346 -30.073 1.00 81.88 109 SER A CA 1
ATOM 883 C C . SER A 1 109 ? 28.627 4.991 -31.456 1.00 81.88 109 SER A C 1
ATOM 885 O O . SER A 1 109 ? 29.643 5.200 -32.119 1.00 81.88 109 SER A O 1
ATOM 887 N N . TYR A 1 110 ? 27.423 5.433 -31.844 1.00 77.62 110 TYR A N 1
ATOM 888 C CA . TYR A 1 110 ? 27.189 6.116 -33.126 1.00 77.62 110 TYR A CA 1
ATOM 889 C C . TYR A 1 110 ? 27.941 7.449 -33.256 1.00 77.62 110 TYR A C 1
ATOM 891 O O . TYR A 1 110 ? 28.529 7.721 -34.304 1.00 77.62 110 TYR A O 1
ATOM 899 N N . LEU A 1 111 ? 27.974 8.269 -32.200 1.00 82.19 111 LEU A N 1
ATOM 900 C CA . LEU A 1 111 ? 28.697 9.548 -32.210 1.00 82.19 111 LEU A CA 1
ATOM 901 C C . LEU A 1 111 ? 30.209 9.369 -32.372 1.00 82.19 111 LEU A C 1
ATOM 903 O O . LEU A 1 111 ? 30.845 10.137 -33.094 1.00 82.19 111 LEU A O 1
ATOM 907 N N . ASN A 1 112 ? 30.785 8.351 -31.732 1.00 79.75 112 ASN A N 1
ATOM 908 C CA . ASN A 1 112 ? 32.207 8.059 -31.858 1.00 79.75 112 ASN A CA 1
ATOM 909 C C . ASN A 1 112 ? 32.575 7.718 -33.307 1.00 79.75 112 ASN A C 1
ATOM 911 O O . ASN A 1 112 ? 33.578 8.231 -33.789 1.00 79.75 112 ASN A O 1
ATOM 915 N N . TYR A 1 113 ? 31.747 6.960 -34.040 1.00 69.56 113 TYR A N 1
ATOM 916 C CA . TYR A 1 113 ? 32.007 6.667 -35.459 1.00 69.56 113 TYR A CA 1
ATOM 917 C C . TYR A 1 113 ? 32.031 7.917 -36.349 1.00 69.56 113 TYR A C 1
ATOM 919 O O . TYR A 1 113 ? 32.780 7.942 -37.323 1.00 69.56 113 TYR A O 1
ATOM 927 N N . MET A 1 114 ? 31.243 8.945 -36.021 1.00 67.12 114 MET A N 1
ATOM 928 C CA . MET A 1 114 ? 31.165 10.184 -36.805 1.00 67.12 114 MET A CA 1
ATOM 929 C C . MET A 1 114 ? 32.287 11.183 -36.488 1.00 67.12 114 MET A C 1
ATOM 931 O O . MET A 1 114 ? 32.613 12.020 -37.324 1.00 67.12 114 MET A O 1
ATOM 935 N N . ASN A 1 115 ? 32.884 11.112 -35.294 1.00 66.75 115 ASN A N 1
ATOM 936 C CA . ASN A 1 115 ? 33.913 12.058 -34.842 1.00 66.75 115 ASN A CA 1
ATOM 937 C C . ASN A 1 115 ? 35.351 11.659 -35.210 1.00 66.75 115 ASN A C 1
ATOM 939 O O . ASN A 1 115 ? 36.277 12.451 -35.017 1.00 66.75 115 ASN A O 1
ATOM 943 N N . TYR A 1 116 ? 35.568 10.460 -35.747 1.00 66.50 116 TYR A N 1
ATOM 944 C CA . TYR A 1 116 ? 36.870 10.081 -36.277 1.00 66.50 116 TYR A CA 1
ATOM 945 C C . TYR A 1 116 ? 37.056 10.698 -37.670 1.00 66.50 116 TYR A C 1
ATOM 947 O O . TYR A 1 116 ? 36.550 10.180 -38.659 1.00 66.50 116 TYR A O 1
ATOM 955 N N . ASN A 1 117 ? 37.864 11.762 -37.761 1.00 63.41 117 ASN A N 1
ATOM 956 C CA . ASN A 1 117 ? 38.481 12.263 -39.007 1.00 63.41 117 ASN A CA 1
ATOM 957 C C . ASN A 1 117 ? 39.498 11.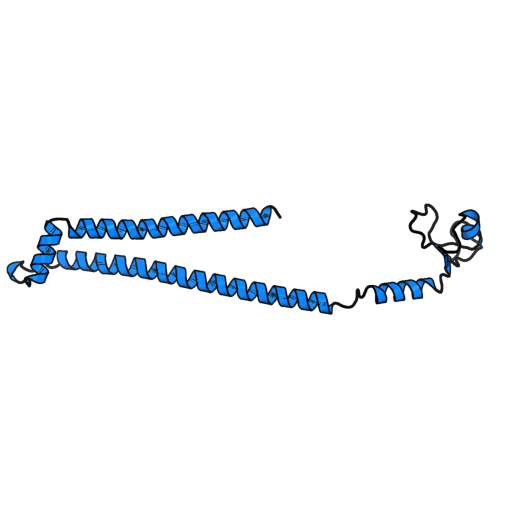252 -39.594 1.00 63.41 117 ASN A C 1
ATOM 959 O O . ASN A 1 117 ? 40.553 11.620 -40.108 1.00 63.41 117 ASN A O 1
ATOM 963 N N . VAL A 1 118 ? 39.223 9.960 -39.447 1.00 71.62 118 VAL A N 1
ATOM 964 C CA . VAL A 1 118 ? 40.048 8.876 -39.960 1.00 71.62 118 VAL A CA 1
ATOM 965 C C . VAL A 1 118 ? 39.730 8.747 -41.437 1.00 71.62 118 VAL A C 1
ATOM 967 O O . VAL A 1 118 ? 38.565 8.723 -41.839 1.00 71.62 118 VAL A O 1
ATOM 970 N N . ASN A 1 119 ? 40.777 8.707 -42.253 1.00 81.56 119 ASN A N 1
ATOM 971 C CA . ASN A 1 119 ? 40.632 8.453 -43.674 1.00 81.56 119 ASN A CA 1
ATOM 972 C C . ASN A 1 119 ? 39.894 7.111 -43.844 1.00 81.56 119 ASN A C 1
ATOM 974 O O . ASN A 1 119 ? 40.374 6.115 -43.307 1.00 81.56 119 ASN A O 1
ATOM 978 N N . PRO A 1 120 ? 38.769 7.036 -44.578 1.00 82.19 120 PRO A N 1
ATOM 979 C CA . PRO A 1 120 ? 38.022 5.787 -44.739 1.00 82.19 120 PRO A CA 1
ATOM 980 C C . PRO A 1 120 ? 38.875 4.615 -45.244 1.00 82.19 120 PRO A C 1
ATOM 982 O O . PRO A 1 120 ? 38.573 3.465 -44.958 1.00 82.19 120 PRO A O 1
ATOM 985 N N . LEU A 1 121 ? 39.973 4.900 -45.951 1.00 85.19 121 LEU A N 1
ATOM 986 C CA . LEU A 1 121 ? 40.930 3.896 -46.424 1.00 85.19 121 LEU A CA 1
ATOM 987 C C . LEU A 1 121 ? 41.725 3.201 -45.302 1.00 85.19 121 LEU A C 1
ATOM 989 O O . LEU A 1 121 ? 42.327 2.161 -45.549 1.00 85.19 121 LEU A O 1
ATOM 993 N N . GLU A 1 122 ? 41.754 3.774 -44.099 1.00 85.00 122 GLU A N 1
ATOM 994 C CA . GLU A 1 122 ? 42.453 3.241 -42.921 1.00 85.00 122 GLU A CA 1
ATOM 995 C C . GLU A 1 122 ? 41.530 2.420 -42.008 1.00 85.00 122 GLU A C 1
ATOM 997 O O . GLU A 1 122 ? 42.000 1.797 -41.055 1.00 85.00 122 GLU A O 1
ATOM 1002 N N . LEU A 1 123 ? 40.225 2.401 -42.292 1.00 84.31 123 LEU A N 1
ATOM 1003 C CA . LEU A 1 123 ? 39.248 1.642 -41.522 1.00 84.31 123 LEU A CA 1
ATOM 1004 C C . LEU A 1 123 ? 39.309 0.155 -41.867 1.00 84.31 123 LEU A C 1
ATOM 1006 O O . LEU A 1 123 ? 39.541 -0.249 -43.008 1.00 84.31 123 LEU A O 1
ATOM 1010 N N . THR A 1 124 ? 39.022 -0.686 -40.879 1.00 86.81 124 THR A N 1
ATOM 1011 C CA . THR A 1 124 ? 38.790 -2.108 -41.132 1.00 86.81 124 THR A CA 1
ATOM 1012 C C . THR A 1 124 ? 37.507 -2.301 -41.943 1.00 86.81 124 THR A C 1
ATOM 1014 O O . THR A 1 124 ? 36.563 -1.519 -41.835 1.00 86.81 124 THR A O 1
ATOM 1017 N N . ASN A 1 125 ? 37.411 -3.395 -42.707 1.00 86.25 125 ASN A N 1
ATOM 1018 C CA . ASN A 1 125 ? 36.199 -3.709 -43.478 1.00 86.25 125 ASN A CA 1
ATOM 1019 C C . ASN A 1 125 ? 34.925 -3.738 -42.610 1.00 86.25 125 ASN A C 1
ATOM 1021 O O . ASN A 1 125 ? 33.856 -3.371 -43.081 1.00 86.25 125 ASN A O 1
ATOM 1025 N N . THR A 1 126 ? 35.032 -4.134 -41.338 1.00 83.38 126 THR A N 1
ATOM 1026 C CA . THR A 1 126 ? 33.907 -4.138 -40.388 1.00 83.38 126 THR A CA 1
ATOM 1027 C C . THR A 1 126 ? 33.458 -2.724 -40.012 1.00 83.38 126 THR A C 1
ATOM 1029 O O . THR A 1 126 ? 32.262 -2.471 -39.887 1.00 83.38 126 THR A O 1
ATOM 1032 N N . GLU A 1 127 ? 34.395 -1.798 -39.807 1.00 81.00 127 GLU A N 1
ATOM 1033 C CA . GLU A 1 127 ? 34.090 -0.389 -39.524 1.00 81.00 127 GLU A CA 1
ATOM 1034 C C . GLU A 1 127 ? 33.534 0.309 -40.765 1.00 81.00 127 GLU A C 1
ATOM 1036 O O . GLU A 1 127 ? 32.562 1.057 -40.665 1.00 81.00 127 GLU A O 1
ATOM 1041 N N . LEU A 1 128 ? 34.095 0.000 -41.937 1.00 83.19 128 LEU A N 1
ATOM 1042 C CA . LEU A 1 128 ? 33.634 0.523 -43.217 1.00 83.19 128 LEU A CA 1
ATOM 1043 C C . LEU A 1 128 ? 32.205 0.059 -43.530 1.00 83.19 128 LEU A C 1
ATOM 1045 O O . LEU A 1 128 ? 31.363 0.879 -43.880 1.00 83.19 128 LEU A O 1
ATOM 1049 N N . GLU A 1 129 ? 31.899 -1.228 -43.333 1.00 81.44 129 GLU A N 1
ATOM 1050 C CA . GLU A 1 129 ? 30.545 -1.771 -43.508 1.00 81.44 129 GLU A CA 1
ATOM 1051 C C . GLU A 1 129 ? 29.551 -1.082 -42.566 1.00 81.44 129 GLU A C 1
ATOM 1053 O O . GLU A 1 129 ? 28.480 -0.672 -42.996 1.00 81.44 129 GLU A O 1
ATOM 1058 N N . LYS A 1 130 ? 29.916 -0.855 -41.298 1.00 76.38 130 LYS A N 1
ATOM 1059 C CA . LYS A 1 130 ? 29.069 -0.099 -40.358 1.00 76.38 130 LYS A CA 1
ATOM 1060 C C . LYS A 1 130 ? 28.834 1.349 -40.803 1.00 76.38 130 LYS A C 1
ATOM 1062 O O . LYS A 1 130 ? 27.716 1.852 -40.667 1.00 76.38 130 LYS A O 1
ATOM 1067 N N . GLN A 1 131 ? 29.846 2.026 -41.351 1.00 79.56 131 GLN A N 1
ATOM 1068 C CA . GLN A 1 131 ? 29.681 3.372 -41.913 1.00 79.56 131 GLN A CA 1
ATOM 1069 C C . GLN A 1 131 ? 28.782 3.356 -43.154 1.00 79.56 131 GLN A C 1
ATOM 1071 O O . GLN A 1 131 ? 27.894 4.197 -43.274 1.00 79.56 131 GLN A O 1
ATOM 1076 N N . VAL A 1 132 ? 28.942 2.368 -44.037 1.00 82.50 132 VAL A N 1
ATOM 1077 C CA . VAL A 1 132 ? 28.075 2.166 -45.206 1.00 82.50 132 VAL A CA 1
ATOM 1078 C C . VAL A 1 132 ? 26.626 1.923 -44.775 1.00 82.50 132 VAL A C 1
ATOM 1080 O O . VAL A 1 132 ? 25.725 2.592 -45.279 1.00 82.50 132 VAL A O 1
ATOM 1083 N N . GLN A 1 133 ? 26.383 1.047 -43.798 1.00 78.06 133 GLN A N 1
ATOM 1084 C CA . GLN A 1 133 ? 25.042 0.802 -43.252 1.00 78.06 133 GLN A CA 1
ATOM 1085 C C . GLN A 1 133 ? 24.436 2.052 -42.591 1.00 78.06 133 GLN A C 1
ATOM 1087 O O . GLN A 1 133 ? 23.227 2.277 -42.692 1.00 78.06 133 GLN A O 1
ATOM 1092 N N . SER A 1 134 ? 25.267 2.901 -41.978 1.00 73.56 134 SER A N 1
ATOM 1093 C CA . SER A 1 134 ? 24.837 4.195 -41.430 1.00 73.56 134 SER A CA 1
ATOM 1094 C C . SER A 1 134 ? 24.461 5.194 -42.533 1.00 73.56 134 SER A C 1
ATOM 1096 O O . SER A 1 134 ? 23.437 5.861 -42.424 1.00 73.56 134 SER A O 1
ATOM 1098 N N . VAL A 1 135 ? 25.230 5.265 -43.628 1.00 76.50 135 VAL A N 1
ATOM 1099 C CA . VAL A 1 135 ? 24.940 6.125 -44.797 1.00 76.50 135 VAL A CA 1
ATOM 1100 C C . VAL A 1 135 ? 23.673 5.681 -45.530 1.00 76.50 135 VAL A C 1
ATOM 1102 O O . VAL A 1 135 ? 22.894 6.515 -45.986 1.00 76.50 135 VAL A O 1
ATOM 1105 N N . ILE A 1 136 ? 23.436 4.371 -45.613 1.00 79.06 136 ILE A N 1
ATOM 1106 C CA . ILE A 1 136 ? 22.211 3.792 -46.185 1.00 79.06 136 ILE A CA 1
ATOM 1107 C C . ILE A 1 136 ? 20.983 4.080 -45.290 1.00 79.06 136 ILE A C 1
ATOM 1109 O O . ILE A 1 136 ? 19.848 3.839 -45.699 1.00 79.06 136 ILE A O 1
ATOM 1113 N N . GLY A 1 137 ? 21.180 4.618 -44.082 1.00 71.81 137 GLY A N 1
ATOM 1114 C CA . GLY A 1 137 ? 20.127 5.090 -43.178 1.00 71.81 137 GLY A CA 1
ATOM 1115 C C . GLY A 1 137 ? 19.449 3.983 -42.376 1.00 71.81 137 GLY A C 1
ATOM 1116 O O . GLY A 1 137 ? 19.026 4.225 -41.252 1.00 71.81 137 GLY A O 1
ATOM 1117 N N . LYS A 1 138 ? 19.440 2.743 -42.882 1.00 75.88 138 LYS A N 1
ATOM 1118 C CA . LYS A 1 138 ? 18.754 1.601 -42.254 1.00 75.88 138 LYS A CA 1
ATOM 1119 C C . LYS A 1 138 ? 19.131 1.406 -40.788 1.00 75.88 138 LYS A C 1
ATOM 1121 O O . LYS A 1 138 ? 18.248 1.277 -39.954 1.00 75.88 138 LYS A O 1
ATOM 1126 N N . GLN A 1 139 ? 20.421 1.445 -40.459 1.00 74.94 139 GLN A N 1
ATOM 1127 C CA . GLN A 1 139 ? 20.864 1.177 -39.092 1.00 74.94 139 GLN A CA 1
ATOM 1128 C C . GLN A 1 139 ? 20.517 2.318 -38.113 1.00 74.94 139 GLN A C 1
ATOM 1130 O O . GLN A 1 139 ? 20.157 2.060 -36.966 1.00 74.94 139 GLN A O 1
ATOM 1135 N N . LEU A 1 140 ? 20.579 3.575 -38.566 1.00 77.81 140 LEU A N 1
ATOM 1136 C CA . LEU A 1 140 ? 20.209 4.743 -37.756 1.00 77.81 140 LEU A CA 1
ATOM 1137 C C . LEU A 1 140 ? 18.691 4.856 -37.582 1.00 77.81 140 LEU A C 1
ATOM 1139 O O . LEU A 1 140 ? 18.221 5.194 -36.496 1.00 77.81 140 LEU A O 1
ATOM 1143 N N . ASP A 1 141 ? 17.928 4.543 -38.626 1.00 85.69 141 ASP A N 1
ATOM 1144 C CA . ASP A 1 141 ? 16.468 4.504 -38.576 1.00 85.69 141 ASP A CA 1
ATOM 1145 C C . ASP A 1 141 ? 15.981 3.370 -37.666 1.00 85.69 141 ASP A C 1
ATOM 1147 O O . ASP A 1 141 ? 15.116 3.592 -36.816 1.00 85.69 141 ASP A O 1
ATOM 1151 N N . ASP A 1 142 ? 16.580 2.179 -37.767 1.00 83.88 142 ASP A N 1
ATOM 1152 C CA . ASP A 1 142 ? 16.296 1.044 -36.883 1.00 83.88 142 ASP A CA 1
ATOM 1153 C C . ASP A 1 142 ? 16.619 1.381 -35.420 1.00 83.88 142 ASP A C 1
ATOM 1155 O O . ASP A 1 142 ? 15.796 1.130 -34.531 1.00 83.88 142 ASP A O 1
ATOM 1159 N N . TRP A 1 143 ? 17.761 2.029 -35.158 1.00 85.62 143 TRP A N 1
ATOM 1160 C CA . TRP A 1 143 ? 18.107 2.503 -33.817 1.00 85.62 143 TRP A CA 1
ATOM 1161 C C . TRP A 1 143 ? 17.112 3.545 -33.297 1.00 85.62 143 TRP A C 1
ATOM 1163 O O . TRP A 1 143 ? 16.603 3.409 -32.182 1.00 85.62 143 TRP A O 1
ATOM 1173 N N . ASN A 1 144 ? 16.768 4.555 -34.099 1.00 88.12 144 ASN A N 1
ATOM 1174 C CA . ASN A 1 144 ? 15.779 5.568 -33.722 1.00 88.12 144 ASN A CA 1
ATOM 1175 C C . ASN A 1 144 ? 14.419 4.937 -33.403 1.00 88.12 144 ASN A C 1
ATOM 1177 O O . ASN A 1 144 ? 13.777 5.303 -32.414 1.00 88.12 144 ASN A O 1
ATOM 1181 N N . ASN A 1 145 ? 13.989 3.953 -34.194 1.00 90.38 145 ASN A N 1
ATOM 1182 C CA . ASN A 1 145 ? 12.767 3.196 -33.942 1.00 90.38 145 ASN A CA 1
ATOM 1183 C C . ASN A 1 145 ? 12.844 2.425 -32.619 1.00 90.38 145 ASN A C 1
ATOM 1185 O O . ASN A 1 145 ? 11.900 2.467 -31.823 1.00 90.38 145 ASN A O 1
ATOM 1189 N N . GLN A 1 146 ? 13.970 1.765 -32.342 1.00 86.38 146 GLN A N 1
ATOM 1190 C CA . GLN A 1 146 ? 14.192 1.040 -31.093 1.00 86.38 146 GLN A CA 1
ATOM 1191 C C . GLN A 1 146 ? 14.202 1.981 -29.881 1.00 86.38 146 GLN A C 1
ATOM 1193 O O . GLN A 1 146 ? 13.493 1.725 -28.905 1.00 86.38 146 GLN A O 1
ATOM 1198 N N . LYS A 1 147 ? 14.930 3.099 -29.952 1.00 88.56 147 LYS A N 1
ATOM 1199 C CA . LYS A 1 147 ? 14.971 4.143 -28.920 1.00 88.56 147 LYS A CA 1
ATOM 1200 C C . LYS A 1 147 ? 13.578 4.691 -28.627 1.00 88.56 147 LYS A C 1
ATOM 1202 O O . LYS A 1 147 ? 13.148 4.707 -27.474 1.00 88.56 147 LYS A O 1
ATOM 1207 N N . ASN A 1 148 ? 12.831 5.060 -29.666 1.00 92.44 148 ASN A N 1
ATOM 1208 C CA . ASN A 1 148 ? 11.459 5.547 -29.531 1.00 92.44 148 ASN A CA 1
ATOM 1209 C C . ASN A 1 148 ? 10.527 4.491 -28.925 1.00 92.44 148 ASN A C 1
ATOM 1211 O O . ASN A 1 148 ? 9.674 4.824 -28.103 1.00 92.44 148 ASN A O 1
ATOM 1215 N N . SER A 1 149 ? 10.703 3.217 -29.281 1.00 90.88 149 SER A N 1
ATOM 1216 C CA . SER A 1 149 ? 9.952 2.105 -28.690 1.00 90.88 149 SER A CA 1
ATOM 1217 C C . SER A 1 149 ? 10.218 1.969 -27.185 1.00 90.88 149 SER A C 1
ATOM 1219 O O . SER A 1 149 ? 9.271 1.875 -26.399 1.00 90.88 149 SER A O 1
ATOM 1221 N N . GLN A 1 150 ? 11.484 2.044 -26.758 1.00 84.94 150 GLN A N 1
ATOM 1222 C CA . GLN A 1 150 ? 11.850 1.993 -25.337 1.00 84.94 150 GLN A CA 1
ATOM 1223 C C . GLN A 1 150 ? 11.307 3.201 -24.562 1.00 84.94 150 GLN A C 1
ATOM 1225 O O . GLN A 1 150 ? 10.684 3.031 -23.514 1.00 84.94 150 GLN A O 1
ATOM 1230 N N . LEU A 1 151 ? 11.453 4.415 -25.104 1.00 89.25 151 LEU A N 1
ATOM 1231 C CA . LEU A 1 151 ? 10.911 5.634 -24.493 1.00 89.25 151 LEU A CA 1
ATOM 1232 C C . LEU A 1 151 ? 9.382 5.583 -24.378 1.00 89.25 151 LEU A C 1
ATOM 1234 O O . LEU A 1 151 ? 8.821 5.918 -23.335 1.00 89.25 151 LEU A O 1
ATOM 1238 N N . LYS A 1 152 ? 8.695 5.091 -25.414 1.00 91.62 152 LYS A N 1
ATOM 1239 C CA . LYS A 1 152 ? 7.243 4.889 -25.383 1.00 91.62 152 LYS A CA 1
ATOM 1240 C C . LYS A 1 152 ? 6.840 3.873 -24.318 1.00 91.62 152 LYS A C 1
ATOM 1242 O O . LYS A 1 152 ? 5.841 4.077 -23.633 1.00 91.62 152 LYS A O 1
ATOM 1247 N N . ARG A 1 153 ? 7.600 2.787 -24.152 1.00 85.38 153 ARG A N 1
ATOM 1248 C CA . ARG A 1 153 ? 7.353 1.790 -23.102 1.00 85.38 153 ARG A CA 1
ATOM 1249 C C . ARG A 1 153 ? 7.492 2.389 -21.702 1.00 85.38 153 ARG A C 1
ATOM 1251 O O . ARG A 1 153 ? 6.646 2.106 -20.852 1.00 85.38 153 ARG A O 1
ATOM 1258 N N . LEU A 1 154 ? 8.502 3.229 -21.475 1.00 86.88 154 LEU A N 1
ATOM 1259 C CA . LEU A 1 154 ? 8.673 3.957 -20.215 1.00 86.88 154 LEU A CA 1
ATOM 1260 C C . LEU A 1 154 ? 7.481 4.879 -19.932 1.00 86.88 154 LEU A C 1
ATOM 1262 O O . LEU A 1 154 ? 6.902 4.816 -18.850 1.00 86.88 154 LEU A O 1
ATOM 1266 N N . GLU A 1 155 ? 7.058 5.665 -20.921 1.00 90.44 155 GLU A N 1
ATOM 1267 C CA . GLU A 1 155 ? 5.926 6.587 -20.770 1.00 90.44 155 GLU A CA 1
ATOM 1268 C C . GLU A 1 155 ? 4.600 5.847 -20.526 1.00 90.44 155 GLU A C 1
ATOM 1270 O O . GLU A 1 155 ? 3.845 6.215 -19.629 1.00 90.44 155 GLU A O 1
ATOM 1275 N N . MET A 1 156 ? 4.330 4.749 -21.245 1.00 88.06 156 MET A N 1
ATOM 1276 C CA . MET A 1 156 ? 3.147 3.914 -20.984 1.00 88.06 156 MET A CA 1
ATOM 1277 C C . MET A 1 156 ? 3.160 3.333 -19.566 1.00 88.06 156 MET A C 1
ATOM 1279 O O . MET A 1 156 ? 2.126 3.292 -18.901 1.00 88.06 156 MET A O 1
ATOM 1283 N N . THR A 1 157 ? 4.330 2.898 -19.094 1.00 84.88 157 THR A N 1
ATOM 1284 C CA . THR A 1 157 ? 4.490 2.362 -17.737 1.00 84.88 157 THR A CA 1
ATOM 1285 C C . THR A 1 157 ? 4.206 3.448 -16.701 1.00 84.88 157 THR A C 1
ATOM 1287 O O . THR A 1 157 ? 3.414 3.227 -15.789 1.00 84.88 157 THR A O 1
ATOM 1290 N N . LYS A 1 158 ? 4.765 4.650 -16.877 1.00 87.88 158 LYS A N 1
ATOM 1291 C CA . LYS A 1 158 ? 4.484 5.813 -16.024 1.00 87.88 158 LYS A CA 1
ATOM 1292 C C . LYS A 1 158 ? 2.985 6.124 -15.960 1.00 87.88 158 LYS A C 1
ATOM 1294 O O . LYS A 1 158 ? 2.432 6.217 -14.868 1.00 87.88 158 LYS A O 1
ATOM 1299 N N . GLN A 1 159 ? 2.315 6.220 -17.108 1.00 91.25 159 GLN A N 1
ATOM 1300 C CA . GLN A 1 159 ? 0.879 6.516 -17.175 1.00 91.25 159 GLN A CA 1
ATOM 1301 C C . GLN A 1 159 ? 0.025 5.446 -16.482 1.00 91.25 159 GLN A C 1
ATOM 1303 O O . GLN A 1 159 ? -0.951 5.768 -15.802 1.00 91.25 159 GLN A O 1
ATOM 1308 N N . TYR A 1 160 ? 0.394 4.170 -16.630 1.00 87.94 160 TYR A N 1
ATOM 1309 C CA . TYR A 1 160 ? -0.256 3.072 -15.919 1.00 87.94 160 TYR A CA 1
ATOM 1310 C C . TYR A 1 160 ? -0.146 3.252 -14.399 1.00 87.94 160 TYR A C 1
ATOM 1312 O O . TYR A 1 160 ? -1.160 3.216 -13.703 1.00 87.94 160 TYR A O 1
ATOM 1320 N N . TRP A 1 161 ? 1.054 3.531 -13.886 1.00 85.62 161 TRP A N 1
ATOM 1321 C CA . TRP A 1 161 ? 1.274 3.750 -12.454 1.00 85.62 161 TRP A CA 1
ATOM 1322 C C . TRP A 1 161 ? 0.545 4.980 -11.911 1.00 85.62 161 TRP A C 1
ATOM 1324 O O . TRP A 1 161 ? -0.044 4.912 -10.831 1.00 85.62 161 TRP A O 1
ATOM 1334 N N . GLU A 1 162 ? 0.532 6.091 -12.648 1.00 89.25 162 GLU A N 1
ATOM 1335 C CA . GLU A 1 162 ? -0.225 7.292 -12.270 1.00 89.25 162 GLU A CA 1
ATOM 1336 C C . GLU A 1 162 ? -1.724 6.991 -12.154 1.00 89.25 162 GLU A C 1
ATOM 1338 O O . GLU A 1 162 ? -2.382 7.415 -11.198 1.00 89.25 162 GLU A O 1
ATOM 1343 N N . LYS A 1 163 ? -2.264 6.203 -13.092 1.00 93.19 163 LYS A N 1
ATOM 1344 C CA . LYS A 1 163 ? -3.664 5.773 -13.073 1.00 93.19 163 LYS A CA 1
ATOM 1345 C C . LYS A 1 163 ? -3.967 4.869 -11.880 1.00 93.19 163 LYS A C 1
ATOM 1347 O O . LYS A 1 163 ? -4.929 5.139 -11.163 1.00 93.19 163 LYS A O 1
ATOM 1352 N N . GLU A 1 164 ? -3.166 3.831 -11.652 1.00 87.00 164 GLU A N 1
ATOM 1353 C CA . GLU A 1 164 ? -3.352 2.913 -10.520 1.00 87.00 164 GLU A CA 1
ATOM 1354 C C . GLU A 1 164 ? -3.252 3.654 -9.180 1.00 87.00 164 GLU A C 1
ATOM 1356 O O . GLU A 1 164 ? -4.096 3.473 -8.301 1.00 87.00 164 GLU A O 1
ATOM 1361 N N . THR A 1 165 ? -2.290 4.574 -9.052 1.00 84.50 165 THR A N 1
ATOM 1362 C CA . THR A 1 165 ? -2.132 5.424 -7.86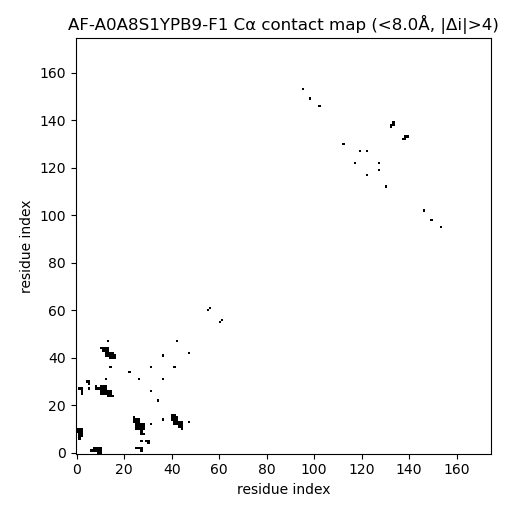1 1.00 84.50 165 THR A CA 1
ATOM 1363 C C . THR A 1 165 ? -3.374 6.276 -7.625 1.00 84.50 165 THR A C 1
ATOM 1365 O O . THR A 1 165 ? -3.898 6.326 -6.512 1.00 84.50 165 THR A O 1
ATOM 1368 N N . LYS A 1 166 ? -3.893 6.914 -8.679 1.00 91.94 166 LYS A N 1
ATOM 1369 C CA . LYS A 1 166 ? -5.111 7.723 -8.597 1.00 91.94 166 LYS A CA 1
ATOM 1370 C C . LYS A 1 166 ? -6.317 6.889 -8.157 1.00 91.94 166 LYS A C 1
ATOM 1372 O O . LYS A 1 166 ? -7.013 7.282 -7.223 1.00 91.94 166 LYS A O 1
ATOM 1377 N N . VAL A 1 167 ? -6.536 5.730 -8.783 1.00 92.38 167 VAL A N 1
ATOM 1378 C CA . VAL A 1 167 ? -7.634 4.808 -8.440 1.00 92.38 167 VAL A CA 1
ATOM 1379 C C . VAL A 1 167 ? -7.524 4.349 -6.988 1.00 92.38 167 VAL A C 1
ATOM 1381 O O . VAL A 1 167 ? -8.519 4.333 -6.260 1.00 92.38 167 VAL A O 1
ATOM 1384 N N . PHE A 1 168 ? -6.315 4.012 -6.539 1.00 83.94 168 PHE A N 1
ATOM 1385 C CA . PHE A 1 168 ? -6.066 3.641 -5.154 1.00 83.94 168 PHE A CA 1
ATOM 1386 C C . PHE A 1 168 ? -6.443 4.773 -4.189 1.00 83.94 168 PHE A C 1
ATOM 1388 O O . PHE A 1 168 ? -7.226 4.542 -3.268 1.00 83.94 168 PHE A O 1
ATOM 1395 N N . CYS A 1 169 ? -5.956 5.998 -4.419 1.00 84.06 169 CYS A N 1
ATOM 1396 C CA . CYS A 1 169 ? -6.261 7.156 -3.574 1.00 84.06 169 CYS A CA 1
ATOM 1397 C C . CYS A 1 169 ? -7.763 7.477 -3.530 1.00 84.06 169 CYS A C 1
ATOM 1399 O O . CYS A 1 169 ? -8.312 7.706 -2.453 1.00 84.06 169 CYS A O 1
ATOM 1401 N N . GLU A 1 170 ? -8.453 7.445 -4.671 1.00 92.19 170 GLU A N 1
ATOM 1402 C CA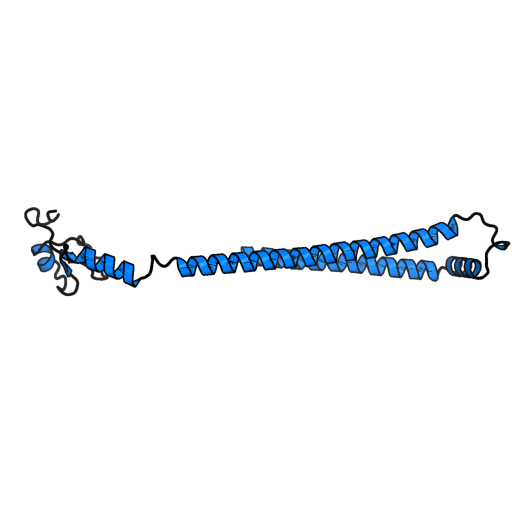 . GLU A 1 170 ? -9.897 7.700 -4.742 1.00 92.19 170 GLU A CA 1
ATOM 1403 C C . GLU A 1 170 ? -10.717 6.661 -3.962 1.00 92.19 170 GLU A C 1
ATOM 1405 O O . GLU A 1 170 ? -11.704 7.006 -3.308 1.00 92.19 170 GLU A O 1
ATOM 1410 N N . ASN A 1 171 ? -10.303 5.394 -3.992 1.00 89.12 171 ASN A N 1
ATOM 1411 C CA . ASN A 1 171 ? -10.978 4.318 -3.268 1.00 89.12 171 ASN A CA 1
ATOM 1412 C C . ASN A 1 171 ? -10.802 4.406 -1.746 1.00 89.12 171 ASN A C 1
ATOM 1414 O O . ASN A 1 171 ? -11.655 3.900 -1.017 1.00 89.12 171 ASN A O 1
ATOM 1418 N N . GLN A 1 172 ? -9.732 5.042 -1.262 1.00 79.75 172 GLN A N 1
ATOM 1419 C CA . GLN A 1 172 ? -9.543 5.293 0.171 1.00 79.75 172 GLN A CA 1
ATOM 1420 C C . GLN A 1 172 ? -10.411 6.453 0.677 1.00 79.75 172 GLN A C 1
ATOM 1422 O O . GLN A 1 172 ? -10.833 6.427 1.823 1.00 79.75 172 GLN A O 1
ATOM 1427 N N . ILE A 1 173 ? -10.713 7.447 -0.167 1.00 80.69 173 ILE A N 1
ATOM 1428 C CA . ILE A 1 173 ? -11.549 8.607 0.205 1.00 80.69 173 ILE A CA 1
ATOM 1429 C C . ILE A 1 173 ? -13.039 8.234 0.296 1.00 80.69 173 ILE A C 1
ATOM 1431 O O . ILE A 1 173 ? -13.800 8.874 1.015 1.00 80.69 173 ILE A O 1
ATOM 1435 N N . LYS A 1 174 ? -13.473 7.214 -0.453 1.00 73.12 174 LYS A N 1
ATOM 1436 C CA . LYS A 1 174 ? -14.879 6.776 -0.515 1.00 73.12 174 LYS A CA 1
ATOM 1437 C C . LYS A 1 174 ? -15.281 5.768 0.574 1.00 73.12 174 LYS A C 1
ATOM 1439 O O . LYS A 1 174 ? -16.451 5.391 0.610 1.00 73.12 174 LYS A O 1
ATOM 1444 N N . LYS A 1 175 ? -14.342 5.297 1.395 1.00 54.88 175 LYS A N 1
ATOM 1445 C CA . LYS A 1 175 ? -14.590 4.374 2.514 1.00 54.88 175 LYS A CA 1
ATOM 1446 C C . LYS A 1 175 ? -14.626 5.129 3.833 1.00 54.88 175 LYS A C 1
ATOM 1448 O O . LYS A 1 175 ? -15.440 4.718 4.685 1.00 54.88 175 LYS A O 1
#

pLDDT: mean 85.33, std 8.24, range [54.88, 96.56]

Mean predicted aligned error: 12.57 Å

Sequence (175 aa):
MNCSIHHLNPISFICVAPHKCQCARKLCAECQFEHEVDKNHTVPINKFKEIVAKKLNESNLIDSSELTKQRMHFKQMLSSTLKMLKDIWDETTESIKQIYDLIEMEDKSYLNYMNYNVNPLELTNTELEKQVQSVIGKQLDDWNNQKNSQLKRLEMTKQYWEKETKVFCENQIKK

Radius of gyration: 41.75 Å; Cα contacts (8 Å, |Δi|>4): 81; chains: 1; bounding box: 89×24×101 Å

Foldseek 3Di:
DADPVGRVFRFFKAFQDPDPPPDDRGDGPVRCVVVVRPPVRIDTPVCVVVVVVVVVVVVCPVPCVVVVVVVVVVVVVVVVVVVVVVVVVVVVVVVVVVLVVVLVVVVVVVVVLVPPPDDLVPDDPVSNVVVVCVVVVVVVVVSVVVNVVSVVVVVVVVVVVVVVVVVVVVVVVVD

Solvent-accessible surface area (backbone atoms only — not comparable to full-atom values): 9943 Å² total; per-residue (Å²): 108,57,23,93,84,51,65,90,37,55,50,49,31,33,57,69,54,92,66,86,64,90,59,71,52,66,21,20,74,64,54,39,59,78,65,66,53,54,70,92,37,47,36,48,54,85,53,43,60,55,52,51,53,49,51,50,58,74,63,44,78,80,60,53,62,60,61,50,52,51,53,50,51,52,51,52,52,51,53,53,50,54,49,53,54,48,53,54,49,54,53,51,52,52,54,52,48,53,53,50,53,53,51,52,54,51,53,49,53,58,50,54,67,71,69,53,91,62,60,76,89,77,49,54,71,70,59,46,49,52,50,50,40,44,72,71,37,57,56,53,52,52,47,50,52,51,53,51,50,53,55,49,53,52,50,52,50,50,53,51,51,55,48,53,52,49,53,53,56,56,58,62,74,75,108